Protein AF-A0A6B2JV45-F1 (afdb_monomer_lite)

Sequence (91 aa):
MMRMGLDPQDIEIIIISHGHFDHTGSLEYLKELTGASVGMSEADYQLATIAGEIPERDENDFVITDGMEITLGDTTLTALVTPGHTPAPSR

Radius of gyration: 13.48 Å; chains: 1; bounding box: 34×29×28 Å

Secondary structure (DSSP, 8-state):
-GGGT--GGG--EEE-S-SSHHHHTTHHHHHHHH--EEEEEHHHHHHHHHTTSSPSPPTT-EEE-TT-EEEETTEEEE-----SSSPPPP-

Structure (mmCIF, N/CA/C/O backbone):
data_AF-A0A6B2JV45-F1
#
_entry.id   AF-A0A6B2JV45-F1
#
loop_
_atom_site.group_PDB
_atom_site.id
_atom_site.type_symbol
_atom_site.label_atom_id
_atom_site.label_alt_id
_atom_site.label_comp_id
_atom_site.label_asym_id
_atom_site.label_entity_id
_atom_site.label_seq_id
_atom_site.pdbx_PDB_ins_code
_atom_site.Cartn_x
_atom_site.Cartn_y
_atom_site.Cartn_z
_atom_site.occupancy
_atom_site.B_iso_or_equiv
_atom_site.auth_seq_id
_atom_site.auth_comp_id
_atom_site.auth_asym_id
_atom_site.auth_atom_id
_atom_site.pdbx_PDB_model_num
ATOM 1 N N . MET A 1 1 ? -13.890 9.164 0.670 1.00 87.56 1 MET A N 1
ATOM 2 C CA . MET A 1 1 ? -13.935 9.224 2.145 1.00 87.56 1 MET A CA 1
ATOM 3 C C . MET A 1 1 ? -14.956 10.252 2.623 1.00 87.56 1 MET A C 1
ATOM 5 O O . MET A 1 1 ? -16.104 9.872 2.786 1.00 87.56 1 MET A O 1
ATOM 9 N N . MET A 1 2 ? -14.629 11.551 2.689 1.00 92.00 2 MET A N 1
ATOM 10 C CA . MET A 1 2 ? -15.505 12.578 3.294 1.00 92.00 2 MET A CA 1
ATOM 11 C C . MET A 1 2 ? -16.923 12.674 2.703 1.00 92.00 2 MET A C 1
ATOM 13 O O . MET A 1 2 ? -17.896 12.766 3.440 1.00 92.00 2 MET A O 1
ATOM 17 N N . ARG A 1 3 ? -17.077 12.594 1.371 1.00 96.56 3 ARG A N 1
ATOM 18 C CA . ARG A 1 3 ? -18.411 12.595 0.727 1.00 96.56 3 ARG A CA 1
ATOM 19 C C . ARG A 1 3 ? -19.282 11.394 1.116 1.00 96.56 3 ARG A C 1
ATOM 21 O O . ARG A 1 3 ? -20.492 11.456 0.957 1.00 96.56 3 ARG A O 1
ATOM 28 N N . MET A 1 4 ? -18.658 10.314 1.581 1.00 96.12 4 MET A N 1
ATOM 29 C CA . MET A 1 4 ? -19.318 9.103 2.070 1.00 96.12 4 MET A CA 1
ATOM 30 C C . MET A 1 4 ? -19.440 9.100 3.603 1.00 96.12 4 MET A C 1
ATOM 32 O O . MET A 1 4 ? -19.865 8.097 4.160 1.00 96.12 4 MET A O 1
ATOM 36 N N . GLY A 1 5 ? -19.068 10.194 4.283 1.00 97.19 5 GLY A N 1
ATOM 37 C CA . GLY A 1 5 ? -19.100 10.298 5.745 1.00 97.19 5 GLY A CA 1
ATOM 38 C C . GLY A 1 5 ? -17.994 9.524 6.468 1.00 97.19 5 GLY A C 1
ATOM 39 O O . GLY A 1 5 ? -18.136 9.282 7.658 1.00 97.19 5 GLY A O 1
ATOM 40 N N . LEU A 1 6 ? -16.927 9.127 5.765 1.00 97.19 6 LEU A N 1
ATOM 41 C CA . LEU A 1 6 ? -15.779 8.419 6.347 1.00 97.19 6 LEU A CA 1
ATOM 42 C C . LEU A 1 6 ? -14.665 9.406 6.711 1.00 97.19 6 LEU A C 1
ATOM 44 O O . LEU A 1 6 ? -14.342 10.273 5.882 1.00 97.19 6 LEU A O 1
ATOM 48 N N . ASP A 1 7 ? -14.073 9.237 7.892 1.00 97.50 7 ASP A N 1
ATOM 49 C CA . ASP A 1 7 ? -12.905 9.992 8.344 1.00 97.50 7 ASP A CA 1
ATOM 50 C C . ASP A 1 7 ? -11.623 9.370 7.756 1.00 97.50 7 ASP A C 1
ATOM 52 O O . ASP A 1 7 ? -11.400 8.171 7.912 1.00 97.50 7 ASP A O 1
ATOM 56 N N . PRO A 1 8 ? -10.773 10.131 7.041 1.00 96.25 8 PRO A N 1
ATOM 57 C CA . PRO A 1 8 ? -9.463 9.642 6.618 1.00 96.25 8 PRO A CA 1
ATOM 58 C C . PRO A 1 8 ? -8.577 9.144 7.768 1.00 96.25 8 PRO A C 1
ATOM 60 O O . PRO A 1 8 ? -7.747 8.274 7.529 1.00 96.25 8 PRO A O 1
ATOM 63 N N . GLN A 1 9 ? -8.749 9.666 8.988 1.00 97.12 9 GLN A N 1
ATOM 64 C CA . GLN A 1 9 ? -8.005 9.220 10.174 1.00 97.12 9 GLN A CA 1
ATOM 65 C C . GLN A 1 9 ? -8.329 7.773 10.577 1.00 97.12 9 GLN A C 1
ATOM 67 O O . GLN A 1 9 ? -7.545 7.156 11.286 1.00 97.12 9 GLN A O 1
ATOM 72 N N . ASP A 1 10 ? -9.449 7.214 10.107 1.00 97.44 10 ASP A N 1
ATOM 73 C CA . ASP A 1 10 ? -9.818 5.817 10.368 1.00 97.44 10 ASP A CA 1
ATOM 74 C C . ASP A 1 10 ? -9.082 4.827 9.437 1.00 97.44 10 ASP A C 1
ATOM 76 O O . ASP A 1 10 ? -9.301 3.617 9.504 1.00 97.44 10 ASP A O 1
ATOM 80 N N . ILE A 1 11 ? -8.237 5.307 8.516 1.00 97.69 11 ILE A N 1
ATOM 81 C CA . ILE A 1 11 ? -7.425 4.436 7.659 1.00 97.69 11 ILE A CA 1
ATOM 82 C C . ILE A 1 11 ? -6.200 3.963 8.443 1.00 97.69 11 ILE A C 1
ATOM 84 O O . ILE A 1 11 ? -5.287 4.738 8.695 1.00 97.69 11 ILE A O 1
ATOM 88 N N . GLU A 1 12 ? -6.146 2.666 8.748 1.00 97.88 12 GLU A N 1
ATOM 89 C CA . GLU A 1 12 ? -5.013 2.053 9.464 1.00 97.88 12 GLU A CA 1
ATOM 90 C C . GLU A 1 12 ? -3.981 1.382 8.535 1.00 97.88 12 GLU A C 1
ATOM 92 O O . GLU A 1 12 ? -2.797 1.276 8.871 1.00 97.88 12 GLU A O 1
ATOM 97 N N . ILE A 1 13 ? -4.420 0.921 7.355 1.00 98.19 13 ILE A N 1
ATOM 98 C CA . ILE A 1 13 ? -3.585 0.195 6.388 1.00 98.19 13 ILE A CA 1
ATOM 99 C C . ILE A 1 13 ? -3.845 0.715 4.969 1.00 98.19 13 ILE A C 1
ATOM 101 O O . ILE A 1 13 ? -4.989 0.756 4.509 1.00 98.19 13 ILE A O 1
ATOM 105 N N . ILE A 1 14 ? -2.776 1.044 4.244 1.00 98.00 14 ILE A N 1
ATOM 106 C CA . ILE A 1 14 ? -2.779 1.345 2.808 1.00 98.00 14 ILE A CA 1
ATOM 107 C C . ILE A 1 14 ? -2.083 0.196 2.077 1.00 98.00 14 ILE A C 1
ATOM 109 O O . ILE A 1 14 ? -0.903 -0.060 2.291 1.00 98.00 14 ILE A O 1
ATOM 113 N N . ILE A 1 15 ? -2.795 -0.481 1.178 1.00 98.00 15 ILE A N 1
ATOM 114 C CA . ILE A 1 15 ? -2.217 -1.528 0.325 1.00 98.00 15 ILE A CA 1
ATOM 115 C C . ILE A 1 15 ? -1.992 -0.959 -1.075 1.00 98.00 15 ILE A C 1
ATOM 117 O O . ILE A 1 15 ? -2.933 -0.475 -1.709 1.00 98.00 15 ILE A O 1
ATOM 121 N N . ILE A 1 16 ? -0.760 -1.043 -1.573 1.00 97.56 16 ILE A N 1
ATOM 122 C CA . ILE A 1 16 ? -0.393 -0.606 -2.923 1.00 97.56 16 ILE A CA 1
ATOM 123 C C . ILE A 1 16 ? -0.330 -1.817 -3.847 1.00 97.56 16 ILE A C 1
ATOM 125 O O . ILE A 1 16 ? 0.297 -2.827 -3.536 1.00 97.56 16 ILE A O 1
ATOM 129 N N . SER A 1 17 ? -0.976 -1.698 -5.008 1.00 97.00 17 SER A N 1
ATOM 130 C CA . SER A 1 17 ? -1.022 -2.788 -5.987 1.00 97.00 17 SER A CA 1
ATOM 131 C C . SER A 1 17 ? 0.312 -3.033 -6.698 1.00 97.00 17 SER A C 1
ATOM 133 O O . SER A 1 17 ? 0.680 -4.189 -6.875 1.00 97.00 17 SER A O 1
ATOM 135 N N . HIS A 1 18 ? 1.008 -1.970 -7.121 1.00 97.31 18 HIS A N 1
ATOM 136 C CA . HIS A 1 18 ? 2.299 -2.040 -7.804 1.00 97.31 18 HIS A CA 1
ATOM 137 C C . HIS A 1 18 ? 3.028 -0.684 -7.802 1.00 97.31 18 HIS A C 1
ATOM 139 O O . HIS A 1 18 ? 2.413 0.357 -7.565 1.00 97.31 18 HIS A O 1
ATOM 145 N N . GLY A 1 19 ? 4.332 -0.700 -8.086 1.00 96.50 19 GLY A N 1
ATOM 146 C CA . GLY A 1 19 ? 5.262 0.414 -7.855 1.00 96.50 19 GLY A CA 1
ATOM 147 C C . GLY A 1 19 ? 5.346 1.497 -8.940 1.00 96.50 19 GLY A C 1
ATOM 148 O O . GLY A 1 19 ? 6.410 2.091 -9.098 1.00 96.50 19 GLY A O 1
ATOM 149 N N . HIS A 1 20 ? 4.286 1.753 -9.713 1.00 97.44 20 HIS A N 1
ATOM 150 C CA . HIS A 1 20 ? 4.264 2.881 -10.660 1.00 97.44 20 HIS A CA 1
ATOM 151 C C . HIS A 1 20 ? 3.723 4.162 -10.012 1.00 97.44 20 HIS A C 1
ATOM 153 O O . HIS A 1 20 ? 2.859 4.109 -9.138 1.00 97.44 20 HIS A O 1
ATOM 159 N N . PHE A 1 21 ? 4.200 5.323 -10.474 1.00 96.94 21 PHE A N 1
ATOM 160 C CA . PHE A 1 21 ? 3.848 6.636 -9.916 1.00 96.94 21 PHE A CA 1
ATOM 161 C C . PHE A 1 21 ? 2.341 6.919 -9.886 1.00 96.94 21 PHE A C 1
ATOM 163 O O . PHE A 1 21 ? 1.836 7.518 -8.941 1.00 96.94 21 PHE A O 1
ATOM 170 N N . ASP A 1 22 ? 1.581 6.467 -10.879 1.00 97.31 22 ASP A N 1
ATOM 171 C CA . ASP A 1 22 ? 0.123 6.622 -10.895 1.00 97.31 22 ASP A CA 1
ATOM 172 C C . ASP A 1 22 ? -0.589 5.822 -9.787 1.00 97.31 22 ASP A C 1
ATOM 174 O O . ASP A 1 22 ? -1.759 6.077 -9.497 1.00 97.31 22 ASP A O 1
ATOM 178 N N . HIS A 1 23 ? 0.136 4.929 -9.109 1.00 97.44 23 HIS A N 1
ATOM 179 C CA . HIS A 1 23 ? -0.315 4.159 -7.952 1.00 97.44 23 HIS A CA 1
ATOM 180 C C . HIS A 1 23 ? 0.399 4.521 -6.641 1.00 97.44 23 HIS A C 1
ATOM 182 O O . HIS A 1 23 ? -0.128 4.213 -5.571 1.00 97.44 23 HIS A O 1
ATOM 188 N N . THR A 1 24 ? 1.555 5.187 -6.696 1.00 97.31 24 THR A N 1
ATOM 189 C CA . THR A 1 24 ? 2.366 5.532 -5.515 1.00 97.31 24 THR A CA 1
ATOM 190 C C . THR A 1 24 ? 2.514 7.032 -5.261 1.00 97.31 24 THR A C 1
ATOM 192 O O . THR A 1 24 ? 2.881 7.428 -4.158 1.00 97.31 24 THR A O 1
ATOM 195 N N . GLY A 1 25 ? 2.172 7.891 -6.221 1.00 95.88 25 GLY A N 1
ATOM 196 C CA . GLY A 1 25 ? 2.517 9.316 -6.207 1.00 95.88 25 GLY A CA 1
ATOM 197 C C . GLY A 1 25 ? 1.863 10.150 -5.103 1.00 95.88 25 GLY A C 1
ATOM 198 O O . GLY A 1 25 ? 2.297 11.266 -4.835 1.00 95.88 25 GLY A O 1
ATOM 199 N N . SER A 1 26 ? 0.826 9.633 -4.440 1.00 95.44 26 SER A N 1
ATOM 200 C CA . SER A 1 26 ? 0.205 10.275 -3.272 1.00 95.44 26 SER A CA 1
ATOM 201 C C . SER A 1 26 ? 0.594 9.632 -1.940 1.00 95.44 26 SER A C 1
ATOM 203 O O . SER A 1 26 ? -0.006 9.974 -0.922 1.00 95.44 26 SER A O 1
ATOM 205 N N . LEU A 1 27 ? 1.528 8.676 -1.932 1.00 95.94 27 LEU A N 1
ATOM 206 C CA . LEU A 1 27 ? 1.811 7.850 -0.761 1.00 95.94 27 LEU A CA 1
ATOM 207 C C . LEU A 1 27 ? 2.232 8.690 0.442 1.00 95.94 27 LEU A C 1
ATOM 209 O O . LEU A 1 27 ? 1.610 8.582 1.490 1.00 95.94 27 LEU A O 1
ATOM 213 N N . GLU A 1 28 ? 3.236 9.551 0.281 1.00 94.50 28 GLU A N 1
ATOM 214 C CA . GLU A 1 28 ? 3.773 10.363 1.379 1.00 94.50 28 GLU A CA 1
ATOM 215 C C . GLU A 1 28 ? 2.689 11.241 2.023 1.00 94.50 28 GLU A C 1
ATOM 217 O O . GLU A 1 28 ? 2.499 11.203 3.237 1.00 94.50 28 GLU A O 1
ATOM 222 N N . TYR A 1 29 ? 1.889 11.928 1.201 1.00 95.94 29 TYR A N 1
ATOM 223 C CA . TYR A 1 29 ? 0.760 12.729 1.676 1.00 95.94 29 TYR A CA 1
ATOM 224 C C . TYR A 1 29 ? -0.286 11.890 2.423 1.00 95.94 29 TYR A C 1
ATOM 226 O O . TYR A 1 29 ? -0.788 12.308 3.464 1.00 95.94 29 TYR A O 1
ATOM 234 N N . LEU A 1 30 ? -0.640 10.710 1.903 1.00 96.06 30 LEU A N 1
ATOM 235 C CA . LEU A 1 30 ? -1.621 9.844 2.556 1.00 96.06 30 LEU A CA 1
ATOM 236 C C . LEU A 1 30 ? -1.085 9.268 3.867 1.00 96.06 30 LEU A C 1
ATOM 238 O O . LEU A 1 30 ? -1.849 9.186 4.825 1.00 96.06 30 LEU A O 1
ATOM 242 N N . LYS A 1 31 ? 0.204 8.926 3.946 1.00 95.38 31 LYS A N 1
ATOM 243 C CA . LYS A 1 31 ? 0.834 8.505 5.203 1.00 95.38 31 LYS A CA 1
ATOM 244 C C . LYS A 1 31 ? 0.797 9.621 6.239 1.00 95.38 31 LYS A C 1
ATOM 246 O O . LYS A 1 31 ? 0.362 9.374 7.355 1.00 95.38 31 LYS A O 1
ATOM 251 N N . GLU A 1 32 ? 1.182 10.843 5.870 1.00 95.38 32 GLU A N 1
ATOM 252 C CA . GLU A 1 32 ? 1.130 11.997 6.780 1.00 95.38 32 GLU A CA 1
ATOM 253 C C . GLU A 1 32 ? -0.304 12.289 7.241 1.00 95.38 32 GLU A C 1
ATOM 255 O O . GLU A 1 32 ? -0.545 12.554 8.417 1.00 95.38 32 GLU A O 1
ATOM 260 N N . LEU A 1 33 ? -1.271 12.209 6.322 1.00 96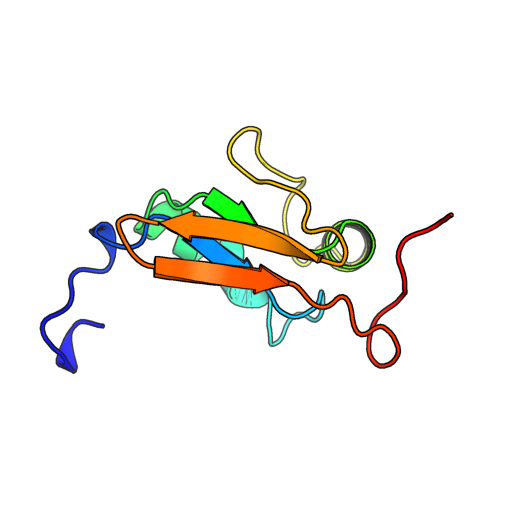.75 33 LEU A N 1
ATOM 261 C CA . LEU A 1 33 ? -2.671 12.487 6.623 1.00 96.75 33 LEU A CA 1
ATOM 262 C C . LEU A 1 33 ? -3.294 11.442 7.551 1.00 96.75 33 LEU A C 1
ATOM 264 O O . LEU A 1 33 ? -4.119 11.812 8.378 1.00 96.75 33 LEU A O 1
ATOM 268 N N . THR A 1 34 ? -2.974 10.161 7.375 1.00 97.25 34 THR A N 1
ATOM 269 C CA . THR A 1 34 ? -3.711 9.051 8.011 1.00 97.25 34 THR A CA 1
ATOM 270 C C . THR A 1 34 ? -2.947 8.372 9.143 1.00 97.25 34 THR A C 1
ATOM 272 O O . THR A 1 34 ? -3.563 7.775 10.015 1.00 97.25 34 THR A O 1
ATOM 275 N N . GLY A 1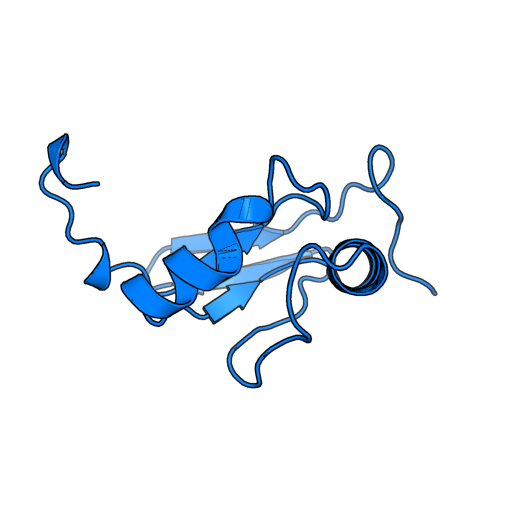 35 ? -1.613 8.432 9.137 1.00 96.31 35 GLY A N 1
ATOM 276 C CA . GLY A 1 35 ? -0.772 7.615 10.014 1.00 96.31 35 GLY A CA 1
ATOM 277 C C . GLY A 1 35 ? -0.780 6.118 9.673 1.00 96.31 35 GLY A C 1
ATOM 278 O O . GLY A 1 35 ? -0.249 5.324 10.446 1.00 96.31 35 GLY A O 1
ATOM 279 N N . ALA A 1 36 ? -1.373 5.722 8.542 1.00 97.56 36 ALA A N 1
ATOM 280 C CA . ALA A 1 36 ? -1.515 4.326 8.155 1.00 97.56 36 ALA A CA 1
ATOM 281 C C . ALA A 1 36 ? -0.171 3.641 7.867 1.00 97.56 36 ALA A C 1
ATOM 283 O O . ALA A 1 36 ? 0.737 4.220 7.258 1.00 97.56 36 ALA A O 1
ATOM 284 N N . SER A 1 37 ? -0.106 2.356 8.209 1.00 97.69 37 SER A N 1
ATOM 285 C CA . SER A 1 37 ? 0.937 1.450 7.721 1.00 97.69 37 SER A CA 1
ATOM 286 C C . SER A 1 37 ? 0.753 1.167 6.231 1.00 97.69 37 SER A C 1
ATOM 288 O O . SER A 1 37 ? -0.375 1.088 5.734 1.00 97.69 37 SER A O 1
ATOM 290 N N . VAL A 1 38 ? 1.851 1.000 5.496 1.00 97.81 38 VAL A N 1
ATOM 291 C CA . VAL A 1 38 ? 1.810 0.692 4.062 1.00 97.81 38 VAL A CA 1
ATOM 292 C C . VAL A 1 38 ? 2.254 -0.742 3.811 1.00 97.81 38 VAL A C 1
ATOM 294 O O . VAL A 1 38 ? 3.267 -1.194 4.337 1.00 97.81 38 VAL A O 1
ATOM 297 N N . GLY A 1 39 ? 1.489 -1.444 2.978 1.00 97.50 39 GLY A N 1
ATOM 298 C CA . GLY A 1 39 ? 1.805 -2.773 2.478 1.00 97.50 39 GLY A CA 1
ATOM 299 C C . GLY A 1 39 ? 2.006 -2.771 0.966 1.00 97.50 39 GLY A C 1
ATOM 300 O O . GLY A 1 39 ? 1.119 -2.359 0.217 1.00 97.50 39 GLY A O 1
ATOM 301 N N . MET A 1 40 ? 3.147 -3.278 0.504 1.00 96.75 40 MET A N 1
ATOM 302 C CA . MET A 1 40 ? 3.456 -3.475 -0.918 1.00 96.75 40 MET A CA 1
ATOM 303 C C . MET A 1 40 ? 4.454 -4.631 -1.085 1.00 96.75 40 MET A C 1
ATOM 305 O O . MET A 1 40 ? 5.122 -5.023 -0.125 1.00 96.75 40 MET A O 1
ATOM 309 N N . SER A 1 41 ? 4.546 -5.225 -2.279 1.00 96.75 41 SER A N 1
ATOM 310 C CA . SER A 1 41 ? 5.567 -6.244 -2.548 1.00 96.75 41 SER A CA 1
ATOM 311 C C . SER A 1 41 ? 6.979 -5.648 -2.435 1.00 96.75 41 SER A C 1
ATOM 313 O O . SER A 1 41 ? 7.190 -4.470 -2.723 1.00 96.75 41 SER A O 1
ATOM 315 N N . GLU A 1 42 ? 7.967 -6.458 -2.046 1.00 95.81 42 GLU A N 1
ATOM 316 C CA . GLU A 1 42 ? 9.366 -6.004 -1.943 1.00 95.81 42 GLU A CA 1
ATOM 317 C C . GLU A 1 42 ? 9.899 -5.487 -3.289 1.00 95.81 42 GLU A C 1
ATOM 319 O O . GLU A 1 42 ? 10.586 -4.472 -3.345 1.00 95.81 42 GLU A O 1
ATOM 324 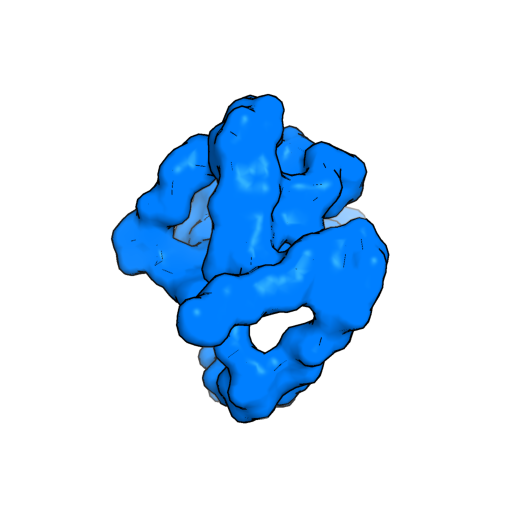N N . ALA A 1 43 ? 9.541 -6.157 -4.390 1.00 96.06 43 ALA A N 1
ATOM 325 C CA . ALA A 1 43 ? 9.971 -5.757 -5.727 1.00 96.06 43 ALA A CA 1
ATOM 326 C C . ALA A 1 43 ? 9.400 -4.395 -6.138 1.00 96.06 43 ALA A C 1
ATOM 328 O O . ALA A 1 43 ? 10.095 -3.600 -6.769 1.00 96.06 43 ALA A O 1
ATOM 329 N N . ASP A 1 44 ? 8.150 -4.118 -5.770 1.00 96.94 44 ASP A N 1
ATOM 330 C CA . ASP A 1 44 ? 7.501 -2.843 -6.063 1.00 96.94 44 ASP A CA 1
ATOM 331 C C . ASP A 1 44 ? 7.999 -1.715 -5.148 1.00 96.94 44 ASP A C 1
ATOM 333 O O . ASP A 1 44 ? 8.143 -0.589 -5.622 1.00 96.94 44 ASP A O 1
ATOM 337 N N . TYR A 1 45 ? 8.343 -2.010 -3.884 1.00 95.88 45 TYR A N 1
ATOM 338 C CA . TYR A 1 45 ? 9.070 -1.067 -3.020 1.00 95.88 45 TYR A CA 1
ATOM 339 C C . TYR A 1 45 ? 10.382 -0.654 -3.675 1.00 95.88 45 TYR A C 1
ATOM 341 O O . TYR A 1 45 ? 10.607 0.529 -3.907 1.00 95.88 45 TYR A O 1
ATOM 349 N N . GLN A 1 46 ? 11.207 -1.625 -4.063 1.00 95.25 46 GLN A N 1
ATOM 350 C CA . GLN A 1 46 ? 12.485 -1.345 -4.713 1.00 95.25 46 GLN A CA 1
ATOM 351 C C . GLN A 1 46 ? 12.308 -0.566 -6.019 1.00 95.25 46 GLN A C 1
ATOM 353 O O . GLN A 1 46 ? 13.039 0.394 -6.252 1.00 95.25 46 GLN A O 1
ATOM 358 N N . LEU A 1 47 ? 11.331 -0.937 -6.855 1.00 95.81 47 LEU A N 1
ATOM 359 C CA . LEU A 1 47 ? 11.035 -0.228 -8.099 1.00 95.81 47 LEU A CA 1
ATOM 360 C C . LEU A 1 47 ? 10.715 1.250 -7.840 1.00 95.81 47 LEU A C 1
ATOM 362 O O . LEU A 1 47 ? 11.340 2.123 -8.443 1.00 95.81 47 LEU A O 1
ATOM 366 N N . ALA A 1 48 ? 9.763 1.521 -6.946 1.00 96.19 48 ALA A N 1
ATOM 367 C CA . ALA A 1 48 ? 9.283 2.871 -6.679 1.00 96.19 48 ALA A CA 1
ATOM 368 C C . ALA A 1 48 ? 10.340 3.729 -5.960 1.00 96.19 48 ALA A C 1
ATOM 370 O O . ALA A 1 48 ? 10.511 4.902 -6.297 1.00 96.19 48 ALA A O 1
ATOM 371 N N . THR A 1 49 ? 11.097 3.151 -5.024 1.00 95.56 49 THR A N 1
ATOM 372 C CA . THR A 1 49 ? 12.173 3.852 -4.309 1.00 95.56 49 THR A CA 1
ATOM 373 C C . THR A 1 49 ? 13.355 4.168 -5.231 1.00 95.56 49 THR A C 1
ATOM 375 O O . THR A 1 49 ? 13.841 5.296 -5.230 1.00 95.56 49 THR A O 1
ATOM 378 N N . ILE A 1 50 ? 13.789 3.233 -6.089 1.00 95.38 50 ILE A N 1
ATOM 379 C CA . ILE A 1 50 ? 14.867 3.482 -7.071 1.00 95.38 50 ILE A CA 1
ATOM 380 C C . ILE A 1 50 ? 14.455 4.546 -8.094 1.00 95.38 50 ILE A C 1
ATOM 382 O O . ILE A 1 50 ? 15.288 5.351 -8.515 1.00 95.38 50 ILE A O 1
ATOM 386 N N . ALA A 1 51 ? 13.181 4.562 -8.491 1.00 94.56 51 ALA A N 1
ATOM 387 C CA . ALA A 1 51 ? 12.634 5.593 -9.367 1.00 94.56 51 ALA A CA 1
ATOM 388 C C . ALA A 1 51 ? 12.525 6.973 -8.684 1.00 94.56 51 ALA A C 1
ATOM 390 O O . ALA A 1 51 ? 12.343 7.974 -9.373 1.00 94.56 51 ALA A O 1
ATOM 391 N N . GLY A 1 52 ? 12.688 7.044 -7.357 1.00 94.38 52 GLY A N 1
ATOM 392 C CA . GLY A 1 52 ? 12.561 8.274 -6.574 1.00 94.38 52 GLY A CA 1
ATOM 393 C C . GLY A 1 52 ? 11.114 8.722 -6.363 1.00 94.38 52 GLY A C 1
ATOM 394 O O . GLY A 1 52 ? 10.886 9.888 -6.055 1.00 94.38 52 GLY A O 1
ATOM 395 N N . GLU A 1 53 ? 10.149 7.817 -6.541 1.00 93.12 53 GLU A N 1
ATOM 396 C CA . GLU A 1 53 ? 8.712 8.117 -6.463 1.00 93.12 53 GLU A CA 1
ATOM 397 C C . GLU A 1 53 ? 8.176 8.046 -5.030 1.00 93.12 53 GLU A C 1
ATOM 399 O O . GLU A 1 53 ? 7.193 8.703 -4.694 1.00 93.12 53 GLU A O 1
ATOM 404 N N . ILE A 1 54 ? 8.817 7.240 -4.181 1.00 94.81 54 ILE A N 1
ATOM 405 C CA . ILE A 1 54 ? 8.491 7.103 -2.758 1.00 94.81 54 ILE A CA 1
ATOM 406 C C . ILE A 1 54 ? 9.773 7.103 -1.917 1.00 94.81 54 ILE A C 1
ATOM 408 O O . ILE A 1 54 ? 10.831 6.713 -2.425 1.00 94.81 54 ILE A O 1
ATOM 412 N N . PRO A 1 55 ? 9.705 7.499 -0.633 1.00 91.75 55 PRO A N 1
ATOM 413 C CA . PRO A 1 55 ? 10.824 7.327 0.286 1.00 91.75 55 PRO A CA 1
ATOM 414 C C . PRO A 1 55 ? 11.140 5.844 0.532 1.00 91.75 55 PRO A C 1
ATOM 416 O O . PRO A 1 55 ? 10.413 4.939 0.118 1.00 91.75 55 PRO A O 1
ATOM 419 N N . GLU A 1 56 ? 12.238 5.601 1.244 1.00 91.12 56 GLU A N 1
ATOM 420 C CA . GLU A 1 56 ? 12.518 4.287 1.824 1.00 91.12 56 GLU A CA 1
ATOM 421 C C . GLU A 1 56 ? 11.374 3.842 2.746 1.00 91.12 56 GLU A C 1
ATOM 423 O O . GLU A 1 56 ? 10.668 4.662 3.342 1.00 91.12 56 GLU A O 1
ATOM 428 N N . ARG A 1 57 ? 11.202 2.524 2.867 1.00 92.38 57 ARG A N 1
ATOM 429 C CA . ARG A 1 57 ? 10.142 1.921 3.680 1.00 92.38 57 ARG A CA 1
ATOM 430 C C . ARG A 1 57 ? 10.259 2.342 5.155 1.00 92.38 57 ARG A C 1
ATOM 432 O O . ARG A 1 57 ? 11.343 2.279 5.734 1.00 92.38 57 ARG A O 1
ATOM 439 N N . ASP A 1 58 ? 9.130 2.709 5.762 1.00 90.06 58 ASP A N 1
ATOM 440 C CA . ASP A 1 58 ? 9.037 3.037 7.194 1.00 90.06 58 ASP A CA 1
ATOM 441 C C . ASP A 1 58 ? 9.076 1.768 8.071 1.00 90.06 58 ASP A C 1
ATOM 443 O O . ASP A 1 58 ? 8.812 0.662 7.600 1.00 90.06 58 ASP A O 1
ATOM 447 N N . GLU A 1 59 ? 9.382 1.904 9.362 1.00 91.69 59 GLU A N 1
ATOM 448 C CA . GLU A 1 59 ? 9.373 0.781 10.310 1.00 91.69 59 GLU A CA 1
ATOM 449 C C . GLU A 1 59 ? 7.975 0.191 10.563 1.00 91.69 59 GLU A C 1
ATOM 451 O O . GLU A 1 59 ? 7.861 -0.988 10.900 1.00 91.69 59 GLU A O 1
ATOM 456 N N . ASN A 1 60 ? 6.924 0.991 10.375 1.00 92.62 60 ASN A N 1
ATOM 457 C CA . ASN A 1 60 ? 5.525 0.588 10.520 1.00 92.62 60 ASN A CA 1
ATOM 458 C C . ASN A 1 60 ? 4.950 -0.037 9.240 1.00 92.62 60 ASN A C 1
ATOM 460 O O . ASN A 1 60 ? 3.845 -0.576 9.264 1.00 92.62 60 ASN A O 1
ATOM 464 N N . ASP A 1 61 ? 5.675 0.036 8.125 1.00 97.12 61 ASP A N 1
ATOM 465 C CA . ASP A 1 61 ? 5.282 -0.579 6.860 1.00 97.12 61 ASP A CA 1
ATOM 466 C C . ASP A 1 61 ? 5.675 -2.062 6.815 1.00 97.12 61 ASP A C 1
ATOM 468 O O . ASP A 1 61 ? 6.567 -2.530 7.528 1.00 97.12 61 ASP A O 1
ATOM 472 N N . PHE A 1 62 ? 5.051 -2.817 5.915 1.00 97.38 62 PHE A N 1
ATOM 473 C CA . PHE A 1 62 ? 5.282 -4.251 5.781 1.00 97.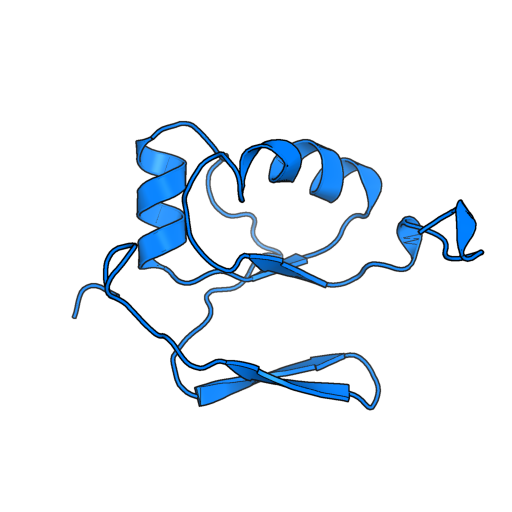38 62 PHE A CA 1
ATOM 474 C C . PHE A 1 62 ? 5.383 -4.705 4.325 1.00 97.38 62 PHE A C 1
ATOM 476 O O . PHE A 1 62 ? 4.848 -4.104 3.394 1.00 97.38 62 PHE A O 1
ATOM 483 N N . VAL A 1 63 ? 6.093 -5.815 4.131 1.00 97.31 63 VAL A N 1
ATOM 484 C CA . VAL A 1 63 ? 6.268 -6.443 2.819 1.00 97.31 63 VAL A CA 1
ATOM 485 C C . VAL A 1 63 ? 5.186 -7.475 2.609 1.00 97.31 63 VAL A C 1
ATOM 487 O O . VAL A 1 63 ? 5.075 -8.427 3.378 1.00 97.31 63 VAL A O 1
ATOM 490 N N . ILE A 1 64 ? 4.439 -7.321 1.525 1.00 97.44 64 ILE A N 1
ATOM 491 C CA . ILE A 1 64 ? 3.440 -8.296 1.112 1.00 97.44 64 ILE A CA 1
ATOM 492 C C . ILE A 1 64 ? 4.123 -9.449 0.373 1.00 97.44 64 ILE A C 1
ATOM 494 O O . ILE A 1 64 ? 4.847 -9.245 -0.605 1.00 97.44 64 ILE A O 1
ATOM 498 N N . THR A 1 65 ? 3.851 -10.672 0.825 1.00 97.00 65 THR A N 1
ATOM 499 C CA . THR A 1 65 ? 4.279 -11.919 0.175 1.00 97.00 65 THR A CA 1
ATOM 500 C C . THR A 1 65 ? 3.084 -12.692 -0.377 1.00 97.00 65 THR A C 1
ATOM 502 O O . THR A 1 65 ? 1.951 -12.496 0.059 1.00 97.00 65 THR A O 1
ATOM 505 N N . ASP A 1 66 ? 3.330 -13.601 -1.321 1.00 97.12 66 ASP A N 1
ATOM 506 C CA . ASP A 1 66 ? 2.269 -14.424 -1.911 1.00 97.12 66 ASP A CA 1
ATOM 507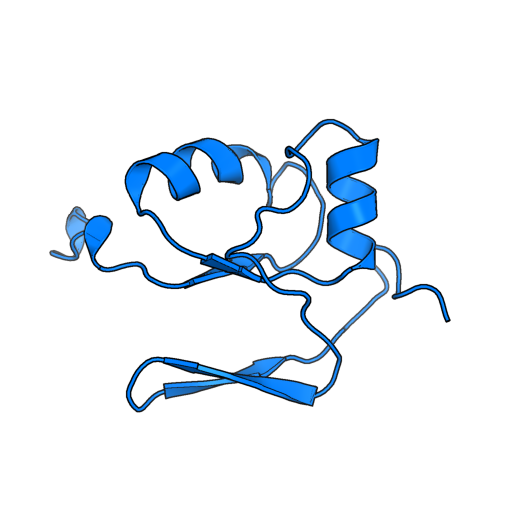 C C . ASP A 1 66 ? 1.568 -15.290 -0.854 1.00 97.12 66 ASP A C 1
ATOM 509 O O . ASP A 1 66 ? 2.222 -15.909 -0.011 1.00 97.12 66 ASP A O 1
ATOM 513 N N . GLY A 1 67 ? 0.236 -15.290 -0.875 1.00 97.75 67 GLY A N 1
ATOM 514 C CA . GLY A 1 67 ? -0.606 -15.979 0.101 1.00 97.75 67 GLY A CA 1
ATOM 515 C C . GLY A 1 67 ? -0.651 -15.336 1.491 1.00 97.75 67 GLY A C 1
ATOM 516 O O . GLY A 1 67 ? -1.281 -15.907 2.378 1.00 97.75 67 GLY A O 1
ATOM 517 N N . MET A 1 68 ? -0.007 -14.181 1.709 1.00 98.31 68 MET A N 1
ATOM 518 C CA . MET A 1 68 ? -0.057 -13.481 2.996 1.00 98.31 68 MET A CA 1
ATOM 519 C C . MET A 1 68 ? -1.497 -13.089 3.340 1.00 98.31 68 MET A C 1
ATOM 521 O O . MET A 1 68 ? -2.199 -12.494 2.522 1.00 98.31 68 MET A O 1
ATOM 525 N N . GLU A 1 69 ? -1.911 -13.383 4.569 1.00 98.44 69 GLU A N 1
ATOM 526 C CA . GLU A 1 69 ? -3.167 -12.895 5.131 1.00 98.44 69 GLU A CA 1
ATOM 527 C C . GLU A 1 69 ? -2.934 -11.568 5.861 1.00 98.44 69 GLU A C 1
ATOM 529 O O . GLU A 1 69 ? -2.081 -11.472 6.743 1.00 98.44 69 GLU A O 1
ATOM 534 N N . ILE A 1 70 ? -3.701 -10.545 5.490 1.00 98.12 70 ILE A N 1
ATOM 535 C CA . ILE A 1 70 ? -3.686 -9.211 6.095 1.00 98.12 70 ILE A CA 1
ATOM 536 C C . ILE A 1 70 ? -5.047 -9.011 6.755 1.00 98.12 70 ILE A C 1
ATOM 538 O O . ILE A 1 70 ? -6.067 -8.984 6.065 1.00 98.12 70 ILE A O 1
ATOM 542 N N . THR A 1 71 ? -5.069 -8.886 8.080 1.00 98.06 71 THR A N 1
ATOM 543 C CA . THR A 1 71 ? -6.311 -8.796 8.862 1.00 98.06 71 THR A CA 1
ATOM 544 C C . THR A 1 71 ? -6.421 -7.443 9.550 1.00 98.06 71 THR A C 1
ATOM 546 O O . THR A 1 71 ? -5.493 -7.029 10.240 1.00 98.06 71 THR A O 1
ATOM 549 N N . LEU A 1 72 ? -7.576 -6.793 9.404 1.00 97.62 72 LEU A N 1
ATOM 550 C CA . LEU A 1 72 ? -7.960 -5.583 10.127 1.00 97.62 72 LEU A CA 1
ATOM 551 C C . LEU A 1 72 ? -9.369 -5.779 10.701 1.00 97.62 72 LEU A C 1
ATOM 553 O O . LEU A 1 72 ? -10.336 -5.948 9.956 1.00 97.62 72 LEU A O 1
ATOM 557 N N . GLY A 1 73 ? -9.484 -5.789 12.030 1.00 97.06 73 GLY A N 1
ATOM 558 C CA . GLY A 1 73 ? -10.741 -6.104 12.709 1.00 97.06 73 GLY A CA 1
ATOM 559 C C . GLY A 1 73 ? -11.222 -7.527 12.399 1.00 97.06 73 GLY A C 1
ATOM 560 O O . GLY A 1 73 ? -10.540 -8.500 12.714 1.00 97.06 73 GLY A O 1
ATOM 561 N N . ASP A 1 74 ? -12.407 -7.642 11.802 1.00 98.00 74 ASP A N 1
ATOM 562 C CA . ASP A 1 74 ? -13.036 -8.903 11.386 1.00 98.00 74 ASP A CA 1
ATOM 563 C C . ASP A 1 74 ? -12.847 -9.221 9.891 1.00 98.00 74 ASP A C 1
ATOM 565 O O . ASP A 1 74 ? -13.372 -10.220 9.394 1.00 98.00 74 ASP A O 1
ATOM 569 N N . THR A 1 75 ? -12.099 -8.382 9.173 1.00 98.25 75 THR A N 1
ATOM 570 C CA . THR A 1 75 ? -11.864 -8.516 7.736 1.00 98.25 75 THR A CA 1
ATOM 571 C C . THR A 1 75 ? -10.451 -9.020 7.473 1.00 98.25 75 THR A C 1
ATOM 573 O O . THR A 1 75 ? -9.478 -8.431 7.940 1.00 98.25 75 THR A O 1
ATOM 576 N N . THR A 1 76 ? -10.337 -10.071 6.660 1.00 98.50 76 THR A N 1
ATOM 577 C CA . THR A 1 76 ? -9.058 -10.631 6.206 1.00 98.50 76 THR A CA 1
ATOM 578 C C . THR A 1 76 ? -8.979 -10.591 4.686 1.00 98.50 76 THR A C 1
ATOM 580 O O . THR A 1 76 ? -9.900 -11.021 3.989 1.00 98.50 76 THR A O 1
ATOM 583 N N . LEU A 1 77 ? -7.859 -10.093 4.173 1.00 98.31 77 LEU A N 1
ATOM 584 C CA . LEU A 1 77 ? -7.492 -10.134 2.764 1.00 98.31 77 LEU A CA 1
ATOM 585 C C . LEU A 1 77 ? -6.376 -11.158 2.562 1.00 98.31 77 LEU A C 1
ATOM 587 O O . LEU A 1 77 ? -5.429 -11.194 3.341 1.00 98.31 77 LEU A O 1
ATOM 591 N N . THR A 1 78 ? -6.451 -11.945 1.491 1.00 98.50 78 THR A N 1
ATOM 592 C CA . THR A 1 78 ? -5.341 -12.800 1.050 1.00 98.50 78 THR A CA 1
ATOM 593 C C . THR A 1 78 ? -4.653 -12.140 -0.135 1.00 98.50 78 THR A C 1
ATOM 595 O O . THR A 1 78 ? -5.277 -11.913 -1.175 1.00 98.50 78 THR A O 1
ATOM 598 N N . ALA A 1 79 ? -3.368 -11.832 0.008 1.00 97.56 79 ALA A N 1
ATOM 599 C CA . ALA A 1 79 ? -2.573 -11.268 -1.068 1.00 97.56 79 ALA A CA 1
ATOM 600 C C . ALA A 1 79 ? -2.192 -12.345 -2.090 1.00 97.56 79 ALA A C 1
ATOM 602 O O . ALA A 1 79 ? -1.683 -13.406 -1.733 1.00 97.56 79 ALA A O 1
ATOM 603 N N . LEU A 1 80 ? -2.399 -12.045 -3.371 1.00 97.00 80 LEU A N 1
ATOM 604 C CA . LEU A 1 80 ? -1.882 -12.830 -4.488 1.00 97.00 80 LEU A CA 1
ATOM 605 C C . LEU A 1 80 ? -0.845 -11.974 -5.205 1.00 97.00 80 LEU A C 1
ATOM 607 O O . LEU A 1 80 ? -1.183 -10.919 -5.743 1.00 97.00 80 LEU A O 1
ATOM 611 N N . VAL A 1 81 ? 0.413 -12.403 -5.204 1.00 95.00 81 VAL A N 1
ATOM 612 C CA . VAL A 1 81 ? 1.477 -11.661 -5.888 1.00 95.00 81 VAL A CA 1
ATOM 613 C C . VAL A 1 81 ? 1.431 -12.031 -7.366 1.00 95.00 81 VAL A C 1
ATOM 615 O O . VAL A 1 81 ? 1.797 -13.137 -7.762 1.00 95.00 81 VAL A O 1
ATOM 618 N N . THR A 1 82 ? 0.961 -11.097 -8.195 1.00 95.62 82 THR A N 1
ATOM 619 C CA . THR A 1 82 ? 0.718 -11.304 -9.632 1.00 95.62 82 THR A CA 1
ATOM 620 C C . THR A 1 82 ? 1.694 -10.488 -10.490 1.00 95.62 82 THR A C 1
ATOM 622 O O . THR A 1 82 ? 1.303 -9.456 -11.045 1.00 95.62 82 THR A O 1
ATOM 625 N N . PRO A 1 83 ? 2.968 -10.905 -10.609 1.00 94.00 83 PRO A N 1
ATOM 626 C CA . PRO A 1 83 ? 3.961 -10.146 -11.359 1.00 94.00 83 PRO A 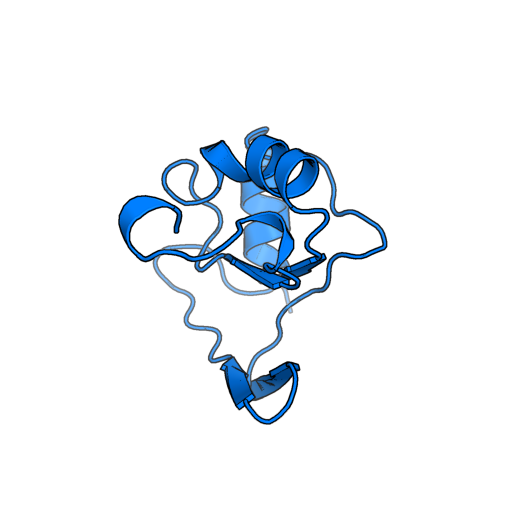CA 1
ATOM 627 C C . PRO A 1 83 ? 3.675 -10.177 -12.864 1.00 94.00 83 PRO A C 1
ATOM 629 O O . PRO A 1 83 ? 3.019 -11.085 -13.379 1.00 94.00 83 PRO A O 1
ATOM 632 N N . GLY A 1 84 ? 4.214 -9.201 -13.591 1.00 95.06 84 GLY A N 1
ATOM 633 C CA . GLY A 1 84 ? 4.106 -9.114 -15.047 1.00 95.06 84 GLY A CA 1
ATOM 634 C C . GLY A 1 84 ? 4.134 -7.672 -15.529 1.00 95.06 84 GLY A C 1
ATOM 635 O O . GLY A 1 84 ? 4.991 -7.318 -16.332 1.00 95.06 84 GLY A O 1
ATOM 636 N N . HIS A 1 85 ? 3.223 -6.839 -15.017 1.00 97.19 85 HIS A N 1
ATOM 637 C CA . HIS A 1 85 ? 3.232 -5.401 -15.298 1.00 97.19 85 HIS A CA 1
ATOM 638 C C . HIS A 1 85 ? 4.385 -4.689 -14.577 1.00 97.19 85 HIS A C 1
ATOM 640 O O . HIS A 1 85 ? 5.103 -3.909 -15.198 1.00 97.19 85 HIS A O 1
ATOM 646 N N . THR A 1 86 ? 4.601 -5.027 -13.305 1.00 95.44 86 THR A N 1
ATOM 647 C CA . THR A 1 86 ? 5.804 -4.700 -12.532 1.00 95.44 86 THR A CA 1
ATOM 648 C C . THR A 1 86 ? 6.567 -5.984 -12.159 1.00 95.44 86 THR A C 1
ATOM 650 O O . THR A 1 86 ? 6.053 -7.095 -12.381 1.00 95.44 86 THR A O 1
ATOM 653 N N . PRO A 1 87 ? 7.830 -5.871 -11.699 1.00 88.25 87 PRO A N 1
ATOM 654 C CA . PRO A 1 87 ? 8.706 -7.016 -11.465 1.00 88.25 87 PRO A CA 1
ATOM 655 C C . PRO A 1 87 ? 8.177 -8.023 -10.436 1.00 88.25 87 PRO A C 1
ATOM 657 O O . PRO A 1 87 ? 7.345 -7.723 -9.588 1.00 88.25 87 PRO A O 1
ATOM 660 N N . ALA A 1 88 ? 8.717 -9.241 -10.493 1.00 78.88 88 ALA A N 1
ATOM 661 C CA . ALA A 1 88 ? 8.521 -10.244 -9.451 1.00 78.88 88 ALA A CA 1
ATOM 662 C C . ALA A 1 88 ? 9.516 -10.042 -8.292 1.00 78.88 88 ALA A C 1
ATOM 664 O O . ALA A 1 88 ? 10.601 -9.500 -8.528 1.00 78.88 88 ALA A O 1
ATOM 665 N N . PRO A 1 89 ? 9.212 -10.546 -7.078 1.00 71.38 89 PRO A N 1
ATOM 666 C CA . PRO A 1 89 ? 10.192 -10.640 -5.997 1.00 71.38 89 PRO A CA 1
ATOM 667 C C . PRO A 1 89 ? 11.485 -11.315 -6.475 1.00 71.38 89 PRO A C 1
ATOM 669 O O . PRO A 1 89 ? 11.435 -12.354 -7.144 1.00 71.38 89 PRO A O 1
ATOM 672 N N . SER A 1 90 ? 12.645 -10.746 -6.135 1.00 62.62 90 SER A N 1
ATOM 673 C CA . SER A 1 90 ? 13.933 -11.407 -6.362 1.00 62.62 90 SER A CA 1
ATOM 674 C C . SER A 1 90 ? 14.009 -12.668 -5.497 1.00 62.62 90 SER A C 1
ATOM 676 O O . SER A 1 90 ? 13.813 -12.584 -4.285 1.00 62.62 90 SER A O 1
ATOM 678 N N . ARG A 1 91 ? 14.252 -13.826 -6.119 1.00 51.69 91 ARG A N 1
ATOM 679 C CA . ARG A 1 91 ? 14.501 -15.091 -5.410 1.00 51.69 91 ARG A CA 1
ATOM 680 C C . ARG A 1 91 ? 15.851 -15.107 -4.709 1.00 51.69 91 ARG A C 1
ATOM 682 O O . ARG A 1 91 ? 16.800 -14.534 -5.287 1.00 51.69 91 ARG A O 1
#

Foldseek 3Di:
DVVVVDDLLPAAEAEFLAQDLVRQQCVVVSCVRHVHAYEDAPQRQCVNVVVVRDPHHDPSHDHDDQQDWDDDDPDIDGDHNDDDVGDDDDD

pLDDT: mean 94.81, std 6.85, range [51.69, 98.5]

Organism: NCBI:txid2705421

InterPro domains:
  IPR001279 Metallo-beta-lactamase [PF00753] (3-89)
  IPR036866 Ribonuclease Z/Hydroxyacylglutathione hydrolase-like [G3DSA:3.60.15.10] (1-89)
  IPR036866 Ribonuclease Z/Hydroxyacylglutathione hydrolase-like [SSF56281] (3-88)